Protein AF-A0A371CMM4-F1 (afdb_monomer_lite)

Foldseek 3Di:
DVCVVPVDDPPCVPPDDFQDWDWDAQPPDPPPDDRTDTDTFHGPDPVDNDTD

InterPro domains:
  IPR057670 Retroviral polymerase, SH3-like domain [PF25597] (22-52)

Organism: NCBI:txid2498619

Radius of gyration: 15.77 Å; chains: 1; bounding box: 22×33×40 Å

Structure (mmCIF, N/CA/C/O backbone):
data_AF-A0A371CMM4-F1
#
_entry.id   AF-A0A371CMM4-F1
#
loop_
_atom_site.group_PDB
_atom_site.id
_atom_site.type_symbol
_atom_site.label_atom_id
_atom_site.label_alt_id
_atom_site.label_comp_id
_atom_site.label_asym_id
_atom_site.label_entity_id
_atom_site.label_seq_id
_atom_site.pdbx_PDB_ins_code
_atom_site.Cartn_x
_atom_site.Cartn_y
_atom_site.Cartn_z
_atom_site.occupancy
_atom_site.B_iso_or_equiv
_atom_site.auth_seq_id
_atom_site.auth_comp_id
_atom_site.auth_asym_id
_atom_site.auth_atom_id
_atom_site.pdbx_PDB_model_num
ATOM 1 N N . PRO A 1 1 ? -7.979 -18.598 13.553 1.00 57.53 1 PRO A N 1
ATOM 2 C CA . PRO A 1 1 ? -8.424 -17.179 13.516 1.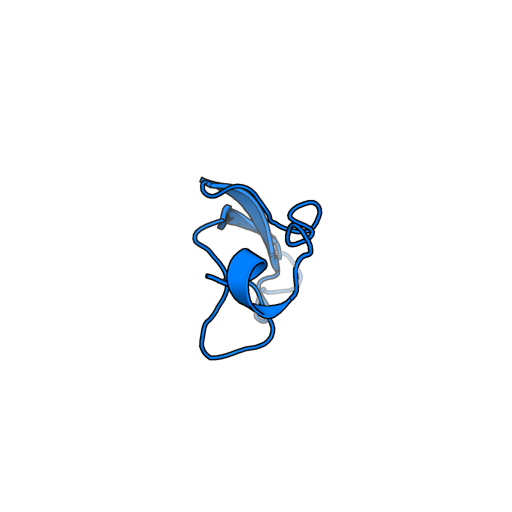00 57.53 1 PRO A CA 1
ATOM 3 C C . PRO A 1 1 ? -7.493 -16.312 14.375 1.00 57.53 1 PRO A C 1
ATOM 5 O O . PRO A 1 1 ? -7.165 -16.743 15.475 1.00 57.53 1 PRO A O 1
ATOM 8 N N . TYR A 1 2 ? -7.030 -15.156 13.878 1.00 63.88 2 TYR A N 1
ATOM 9 C CA . TYR A 1 2 ? -6.141 -14.235 14.618 1.00 63.88 2 TYR A CA 1
ATOM 10 C C . TYR A 1 2 ? -6.716 -13.894 16.004 1.00 63.88 2 TYR A C 1
ATOM 12 O O . TYR A 1 2 ? -6.033 -14.029 17.015 1.00 63.88 2 TYR A O 1
ATOM 20 N N . GLU A 1 3 ? -8.019 -13.628 16.052 1.00 70.62 3 GLU A N 1
ATOM 21 C CA . GLU A 1 3 ? -8.789 -13.348 17.271 1.00 70.62 3 GLU A CA 1
ATOM 22 C C . GLU A 1 3 ? -8.772 -14.515 18.270 1.00 70.62 3 GLU A C 1
ATOM 24 O O . GLU A 1 3 ? -8.605 -14.309 19.464 1.00 70.62 3 GLU A O 1
ATOM 29 N N . ALA A 1 4 ? -8.850 -15.764 17.798 1.00 67.94 4 ALA A N 1
ATOM 30 C CA . ALA A 1 4 ? -8.794 -16.942 18.669 1.00 67.94 4 ALA A CA 1
ATOM 31 C C . ALA A 1 4 ? -7.380 -17.231 19.210 1.00 67.94 4 ALA A C 1
ATOM 33 O O . ALA A 1 4 ? -7.224 -18.039 20.121 1.00 67.94 4 ALA A O 1
ATOM 34 N N . ARG A 1 5 ? -6.344 -16.614 18.621 1.00 67.31 5 ARG A N 1
ATOM 35 C CA . ARG A 1 5 ? -4.940 -16.797 19.012 1.00 67.31 5 ARG A CA 1
ATOM 36 C C . ARG A 1 5 ? -4.424 -15.665 19.898 1.00 67.31 5 ARG A C 1
ATOM 38 O O . ARG A 1 5 ? -3.622 -15.933 20.784 1.00 67.31 5 ARG A O 1
ATOM 45 N N . PHE A 1 6 ? -4.853 -14.431 19.642 1.00 73.44 6 PHE A N 1
ATOM 46 C CA . PHE A 1 6 ? -4.357 -13.238 20.332 1.00 73.44 6 PHE A CA 1
ATOM 47 C C . PHE A 1 6 ? -5.401 -12.587 21.247 1.00 73.44 6 PHE A C 1
ATOM 49 O O . PHE A 1 6 ? -5.037 -11.735 22.044 1.00 73.44 6 PHE A O 1
ATOM 56 N N . GLY A 1 7 ? -6.679 -12.978 21.163 1.00 75.25 7 GLY A N 1
ATOM 57 C CA . GLY A 1 7 ? -7.760 -12.403 21.977 1.00 75.25 7 GLY A CA 1
ATOM 58 C C . GLY A 1 7 ? -8.120 -10.957 21.619 1.00 75.25 7 GLY A C 1
ATOM 59 O O . GLY A 1 7 ? -9.065 -10.411 22.179 1.00 75.25 7 GLY A O 1
ATOM 60 N N . GLU A 1 8 ? -7.395 -10.350 20.679 1.00 71.56 8 GLU A N 1
ATOM 61 C CA . GLU A 1 8 ? -7.584 -8.978 20.229 1.00 71.56 8 GLU A CA 1
ATOM 62 C C . GLU A 1 8 ? -8.147 -8.942 18.809 1.00 71.56 8 GLU A C 1
ATOM 64 O O . GLU A 1 8 ? -7.752 -9.720 17.931 1.00 71.56 8 GLU A O 1
ATOM 69 N N . VAL A 1 9 ? -9.068 -8.002 18.590 1.00 70.44 9 VAL A N 1
ATOM 70 C CA . VAL A 1 9 ? -9.561 -7.674 17.253 1.00 70.44 9 VAL A CA 1
ATOM 71 C C . VAL A 1 9 ? -8.391 -7.067 16.476 1.00 70.44 9 VAL A C 1
ATOM 73 O O . VAL A 1 9 ? -7.787 -6.107 16.961 1.00 70.44 9 VAL A O 1
ATOM 76 N N . PRO A 1 10 ? -8.030 -7.611 15.301 1.00 68.94 10 PRO A N 1
ATOM 77 C CA . PRO A 1 10 ? -6.951 -7.050 14.505 1.00 68.94 10 PRO A CA 1
ATOM 78 C C . PRO A 1 10 ? -7.285 -5.603 14.140 1.00 68.94 10 PRO A C 1
ATOM 80 O O . PRO A 1 10 ? -8.411 -5.298 13.749 1.00 68.94 10 PRO A O 1
ATOM 83 N N . ASP A 1 11 ? -6.312 -4.705 14.267 1.00 68.69 11 ASP A N 1
ATOM 84 C CA . ASP A 1 11 ? -6.507 -3.313 13.881 1.00 68.69 11 ASP A CA 1
ATOM 85 C C . ASP A 1 11 ? -6.606 -3.205 12.353 1.00 68.69 11 ASP A C 1
ATOM 87 O O . ASP A 1 11 ? -5.618 -3.341 11.631 1.00 68.69 11 ASP A O 1
ATOM 91 N N . LEU A 1 12 ? -7.824 -2.988 11.856 1.00 66.75 12 LEU A N 1
ATOM 92 C CA . LEU A 1 12 ? -8.121 -2.870 10.428 1.00 66.75 12 LEU A CA 1
ATOM 93 C C . LEU A 1 12 ? -8.061 -1.419 9.925 1.00 66.75 12 LEU A C 1
ATOM 95 O O . LEU A 1 12 ? -8.402 -1.168 8.772 1.00 66.75 12 LEU A O 1
ATOM 99 N N . ARG A 1 13 ? -7.660 -0.446 10.755 1.00 64.12 13 ARG A N 1
ATOM 100 C CA . ARG A 1 13 ? -7.652 0.980 10.372 1.00 64.12 13 ARG A CA 1
ATOM 101 C C . ARG A 1 13 ? -6.630 1.309 9.284 1.00 64.12 13 ARG A C 1
ATOM 103 O O . ARG A 1 13 ? -6.892 2.182 8.464 1.00 64.12 13 ARG A O 1
ATOM 110 N N . ASP A 1 14 ? -5.522 0.572 9.239 1.00 61.78 14 ASP A N 1
ATOM 111 C CA . ASP A 1 14 ? -4.532 0.650 8.155 1.00 61.78 14 ASP A CA 1
ATOM 112 C C . ASP A 1 14 ? -4.892 -0.241 6.952 1.00 61.78 14 ASP A C 1
ATOM 114 O O . ASP A 1 14 ? -4.145 -0.299 5.966 1.00 61.78 14 ASP A O 1
ATOM 118 N N . LEU A 1 15 ? -6.038 -0.937 7.001 1.00 64.44 15 LEU A N 1
ATOM 119 C CA . LEU A 1 15 ? -6.505 -1.757 5.896 1.00 64.44 15 LEU A CA 1
ATOM 120 C C . LEU A 1 15 ? -7.165 -0.875 4.834 1.00 64.44 15 LEU A C 1
ATOM 122 O O . LEU A 1 15 ? -8.299 -0.416 4.987 1.00 64.44 15 LEU A O 1
ATOM 126 N N . HIS A 1 16 ? -6.466 -0.646 3.724 1.00 64.94 16 HIS A N 1
ATOM 127 C CA . HIS A 1 16 ? -7.078 0.011 2.579 1.00 64.94 16 HIS A CA 1
ATOM 128 C C . HIS A 1 16 ? -8.219 -0.869 2.051 1.00 64.94 16 HIS A C 1
ATOM 130 O O . HIS A 1 16 ? -8.053 -2.073 1.848 1.00 64.94 16 HIS A O 1
ATOM 136 N N . GLN A 1 17 ? -9.395 -0.275 1.831 1.00 67.62 17 GLN A N 1
ATOM 137 C CA . GLN A 1 17 ? -10.529 -1.020 1.290 1.00 67.62 17 GLN A CA 1
ATOM 138 C C . GLN A 1 17 ? -10.198 -1.535 -0.114 1.00 67.62 17 GLN A C 1
ATOM 140 O O . GLN A 1 17 ? -9.702 -0.790 -0.965 1.00 67.62 17 GLN A O 1
ATOM 145 N N . PHE A 1 18 ? -10.504 -2.809 -0.368 1.00 67.00 18 PHE A N 1
ATOM 146 C CA . PHE A 1 18 ? -10.403 -3.393 -1.702 1.00 67.00 18 PHE A CA 1
ATOM 147 C C . PHE A 1 18 ? -11.203 -2.551 -2.705 1.00 67.00 18 PHE A C 1
ATOM 149 O O . PHE A 1 18 ? -12.360 -2.208 -2.474 1.00 67.00 18 PHE A O 1
ATOM 156 N N . GLY A 1 19 ? -10.575 -2.196 -3.825 1.00 67.12 19 GLY A N 1
ATOM 157 C CA . GLY A 1 19 ? -11.180 -1.368 -4.867 1.00 67.12 19 GLY A CA 1
ATOM 158 C C . GLY A 1 19 ? -11.060 0.145 -4.661 1.00 67.12 19 GLY A C 1
ATOM 159 O O . GLY A 1 19 ? -11.465 0.891 -5.555 1.00 67.12 19 GLY A O 1
ATOM 160 N N . ALA A 1 20 ? -10.474 0.613 -3.555 1.00 77.19 20 ALA A N 1
ATOM 161 C CA . ALA A 1 20 ? -10.216 2.034 -3.338 1.00 77.19 20 ALA A CA 1
ATOM 162 C C . ALA A 1 20 ? -9.339 2.628 -4.454 1.00 77.19 20 ALA A C 1
ATOM 164 O O . ALA A 1 20 ? -8.419 1.979 -4.964 1.00 77.19 20 ALA A O 1
ATOM 165 N N . LYS A 1 21 ? -9.624 3.878 -4.834 1.00 78.00 21 LYS A N 1
ATOM 166 C CA . LYS A 1 21 ? -8.831 4.625 -5.816 1.00 78.00 21 LYS A CA 1
ATOM 167 C C . LYS A 1 21 ? -7.469 4.952 -5.208 1.00 78.00 21 LYS A C 1
ATOM 169 O O . LYS A 1 21 ? -7.385 5.718 -4.253 1.00 78.00 21 LYS A O 1
ATOM 174 N N . VAL A 1 22 ? -6.414 4.394 -5.790 1.00 79.00 22 VAL A N 1
ATOM 175 C CA . VAL A 1 22 ? -5.031 4.591 -5.344 1.00 79.00 22 VAL A CA 1
ATOM 176 C C . VAL A 1 22 ? -4.184 5.193 -6.454 1.00 79.00 22 VAL A C 1
ATOM 178 O O . VAL A 1 22 ? -4.452 5.022 -7.645 1.00 79.00 22 VAL A O 1
ATOM 181 N N . TRP A 1 23 ? -3.135 5.900 -6.048 1.00 77.00 23 TRP A N 1
ATOM 182 C CA . TRP A 1 23 ? -2.164 6.502 -6.950 1.00 77.00 23 TRP A CA 1
ATOM 183 C C . TRP A 1 23 ? -0.804 5.868 -6.706 1.00 77.00 23 TRP A C 1
ATOM 185 O O . TRP A 1 23 ? -0.208 6.044 -5.647 1.00 77.00 23 TRP A O 1
ATOM 195 N N . VAL A 1 24 ? -0.304 5.135 -7.697 1.00 76.94 24 VAL A N 1
ATOM 196 C CA . VAL A 1 24 ? 1.001 4.477 -7.614 1.00 76.94 24 VAL A CA 1
ATOM 197 C C . VAL A 1 24 ? 2.028 5.307 -8.367 1.00 76.94 24 VAL A C 1
ATOM 199 O O . VAL A 1 24 ? 1.796 5.741 -9.501 1.00 76.94 24 VAL A O 1
ATOM 202 N N . ARG A 1 25 ? 3.184 5.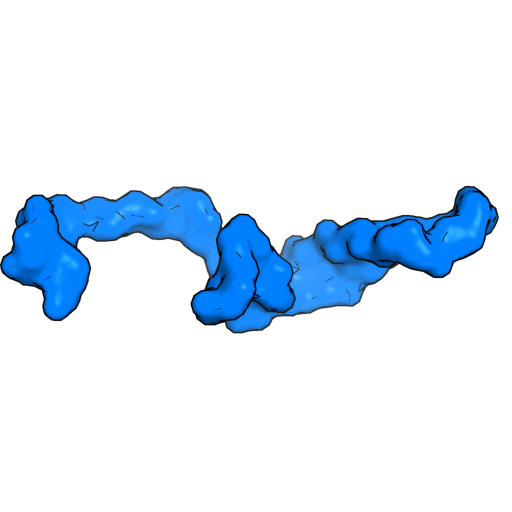532 -7.741 1.00 78.25 25 ARG A N 1
ATOM 203 C CA . ARG A 1 25 ? 4.299 6.224 -8.381 1.00 78.25 25 ARG A CA 1
ATOM 204 C C . ARG A 1 25 ? 4.964 5.303 -9.406 1.00 78.25 25 ARG A C 1
ATOM 206 O O . ARG A 1 25 ? 5.386 4.201 -9.085 1.00 78.25 25 ARG A O 1
ATOM 213 N N . LYS A 1 26 ? 5.109 5.782 -10.638 1.00 78.94 26 LYS A N 1
ATOM 214 C CA . LYS A 1 26 ? 5.910 5.146 -11.687 1.00 78.94 26 LYS A CA 1
ATOM 215 C C . LYS A 1 26 ? 7.385 5.463 -11.430 1.00 78.94 26 LYS A C 1
ATOM 217 O O . LYS A 1 26 ? 7.776 6.629 -11.493 1.00 78.94 26 LYS A O 1
ATOM 222 N N . GLU A 1 27 ? 8.200 4.449 -11.151 1.00 72.81 27 GLU A N 1
ATOM 223 C CA . GLU A 1 27 ? 9.634 4.637 -10.877 1.00 72.81 27 GLU A CA 1
ATOM 224 C C . GLU A 1 27 ? 10.416 5.126 -12.106 1.00 72.81 27 GLU A C 1
ATOM 226 O O . GLU A 1 27 ? 11.287 5.982 -11.977 1.00 72.81 27 GLU A O 1
ATOM 231 N N . HIS A 1 28 ? 10.029 4.690 -13.309 1.00 72.31 28 HIS A N 1
ATOM 232 C CA . HIS A 1 28 ? 10.722 5.003 -14.568 1.00 72.31 28 HIS A CA 1
ATOM 233 C C . HIS A 1 28 ? 9.965 5.985 -15.483 1.00 72.31 28 HIS A C 1
ATOM 235 O O . HIS A 1 28 ? 9.973 5.840 -16.703 1.00 72.31 28 HIS A O 1
ATOM 241 N N . ALA A 1 29 ? 9.277 6.986 -14.926 1.00 73.25 29 ALA A N 1
ATOM 242 C CA . ALA A 1 29 ? 8.589 7.992 -15.743 1.00 73.25 29 ALA A CA 1
ATOM 243 C C . ALA A 1 29 ? 9.530 9.153 -16.162 1.00 73.25 29 ALA A C 1
ATOM 245 O O . ALA A 1 29 ? 10.192 9.736 -15.293 1.00 73.25 29 ALA A O 1
ATOM 246 N N . PRO A 1 30 ? 9.575 9.536 -17.461 1.00 75.38 30 PRO A N 1
ATOM 247 C CA . PRO A 1 30 ? 10.368 10.671 -17.935 1.00 75.38 30 PRO A CA 1
ATOM 248 C C . PRO A 1 30 ? 9.947 11.984 -17.259 1.00 75.38 30 PRO A C 1
ATOM 250 O O . PRO A 1 30 ? 8.796 12.150 -16.864 1.00 75.38 30 PRO A O 1
ATOM 253 N N . LYS A 1 31 ? 10.879 12.941 -17.131 1.00 71.06 31 LYS A N 1
ATOM 254 C CA . LYS A 1 31 ? 10.729 14.158 -16.299 1.00 71.06 31 LYS A CA 1
ATOM 255 C C . LYS A 1 31 ? 9.481 14.996 -16.619 1.00 71.06 31 LYS A C 1
ATOM 257 O O . LYS A 1 31 ? 8.951 15.629 -15.712 1.00 71.06 31 LYS A O 1
ATOM 262 N N . MET A 1 32 ? 9.023 14.975 -17.872 1.00 78.44 32 MET A N 1
ATOM 263 C CA . MET A 1 32 ? 7.845 15.711 -18.350 1.00 78.44 32 MET A CA 1
ATOM 264 C C . MET A 1 32 ? 6.529 14.916 -18.317 1.00 78.44 32 MET A C 1
ATOM 266 O O . MET A 1 32 ? 5.489 15.478 -18.640 1.00 78.44 32 MET A O 1
ATOM 270 N N . GLN A 1 33 ? 6.532 13.632 -17.948 1.00 70.88 33 GLN A N 1
ATOM 271 C CA . GLN A 1 33 ? 5.307 12.830 -17.894 1.00 70.88 33 GLN A CA 1
ATOM 272 C C . GLN A 1 33 ? 4.793 12.643 -16.468 1.00 70.88 33 GLN A C 1
ATOM 274 O O . GLN A 1 33 ? 5.548 12.669 -15.494 1.00 70.88 33 GLN A O 1
ATOM 279 N N . SER A 1 34 ? 3.483 12.396 -16.357 1.00 72.19 34 SER A N 1
ATOM 280 C CA . SER A 1 34 ? 2.853 12.065 -15.083 1.00 72.19 34 SER A CA 1
ATOM 281 C C . SER A 1 34 ? 3.510 10.832 -14.460 1.00 72.19 34 SER A C 1
ATOM 283 O O . SER A 1 34 ? 3.491 9.725 -15.015 1.00 72.19 34 SER A O 1
ATOM 285 N N . LYS A 1 35 ? 4.073 11.045 -13.269 1.00 79.00 35 LYS A N 1
ATOM 286 C CA . LYS A 1 35 ? 4.697 10.011 -12.440 1.00 79.00 35 LYS A CA 1
ATOM 287 C C . LYS A 1 35 ? 3.679 9.247 -11.601 1.00 79.0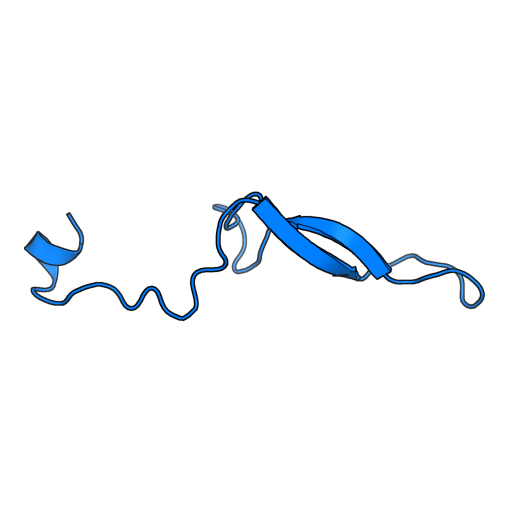0 35 LYS A C 1
ATOM 289 O O . LYS A 1 35 ? 4.076 8.335 -10.891 1.00 79.00 35 LYS A O 1
ATOM 294 N N . ALA A 1 36 ? 2.397 9.600 -11.669 1.00 78.75 36 ALA A N 1
ATOM 295 C CA . ALA A 1 36 ? 1.330 8.935 -10.938 1.00 78.75 36 ALA A CA 1
ATOM 296 C C . ALA A 1 36 ? 0.474 8.114 -11.909 1.00 78.75 36 ALA A C 1
ATOM 298 O O . ALA A 1 36 ? 0.088 8.589 -12.980 1.00 78.75 36 ALA A O 1
ATOM 299 N N . ARG A 1 37 ? 0.196 6.860 -11.552 1.00 78.50 37 ARG A N 1
ATOM 300 C CA . ARG A 1 37 ? -0.783 6.020 -12.240 1.00 78.50 37 ARG A CA 1
ATOM 301 C C . ARG A 1 37 ? -1.968 5.811 -11.315 1.00 78.50 37 ARG A C 1
ATOM 303 O O . ARG A 1 37 ? -1.787 5.333 -10.199 1.00 78.50 37 ARG A O 1
ATOM 310 N N . GLU A 1 38 ? -3.152 6.169 -11.792 1.00 81.81 38 GLU A N 1
ATOM 311 C CA . GLU A 1 38 ? -4.390 5.801 -11.118 1.00 81.81 38 GLU A CA 1
ATOM 312 C C . GLU A 1 38 ? -4.587 4.286 -11.229 1.00 81.81 38 GLU A C 1
ATOM 314 O O . GLU A 1 38 ? -4.364 3.690 -12.288 1.00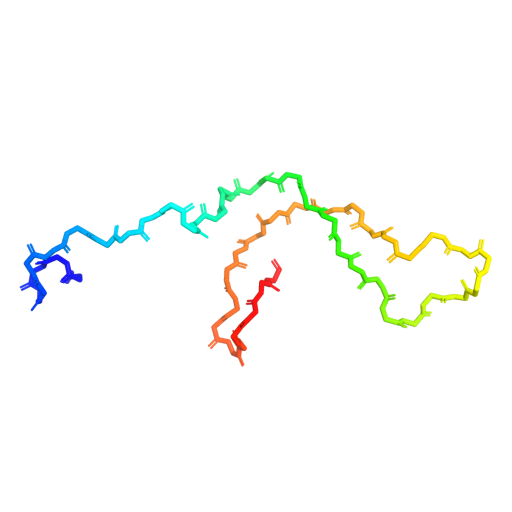 81.81 38 GLU A O 1
ATOM 319 N N . GLY A 1 39 ? -4.970 3.664 -10.124 1.00 78.12 39 GLY A N 1
ATOM 320 C CA . GLY A 1 39 ? -5.279 2.248 -10.038 1.00 78.12 39 GLY A CA 1
ATOM 321 C C . GLY A 1 39 ? -6.335 1.987 -8.976 1.00 78.12 39 GLY A C 1
ATOM 322 O O . GLY A 1 39 ? -6.775 2.891 -8.263 1.00 78.12 39 GLY A O 1
ATOM 323 N N . ARG A 1 40 ? -6.746 0.728 -8.875 1.00 78.38 40 ARG A N 1
ATOM 324 C CA . ARG A 1 40 ? -7.589 0.248 -7.783 1.00 78.38 40 ARG A CA 1
ATOM 325 C C . ARG A 1 40 ? -6.742 -0.603 -6.859 1.00 78.38 40 ARG A C 1
ATOM 327 O O . ARG A 1 40 ? -5.931 -1.384 -7.345 1.00 78.38 40 ARG A O 1
ATOM 334 N N . PHE A 1 41 ? -6.938 -0.440 -5.558 1.00 76.19 41 PHE A N 1
ATOM 335 C CA . PHE A 1 41 ? -6.271 -1.256 -4.556 1.00 76.19 41 PHE A CA 1
ATOM 336 C C . PHE A 1 41 ? -6.754 -2.706 -4.665 1.00 76.19 41 PHE A C 1
ATOM 338 O O . PHE A 1 41 ? -7.940 -2.968 -4.456 1.00 76.19 41 PHE A O 1
ATOM 345 N N . VAL A 1 42 ? -5.869 -3.634 -5.041 1.00 71.69 42 VAL A N 1
ATOM 346 C CA . VAL A 1 42 ? -6.225 -5.056 -5.208 1.00 71.69 42 VAL A CA 1
ATOM 347 C C . VAL A 1 42 ? -5.872 -5.860 -3.963 1.00 71.69 42 VAL A C 1
ATOM 349 O O . VAL A 1 42 ? -6.542 -6.849 -3.686 1.00 71.69 42 VAL A O 1
ATOM 352 N N . GLY A 1 43 ? -4.879 -5.426 -3.185 1.00 70.06 43 GLY A N 1
ATOM 353 C CA . GLY A 1 43 ? -4.595 -6.014 -1.885 1.00 70.06 43 GLY A CA 1
ATOM 354 C C . GLY A 1 43 ? -3.154 -5.835 -1.431 1.00 70.06 43 GLY A C 1
ATOM 355 O O . GLY A 1 43 ? -2.366 -5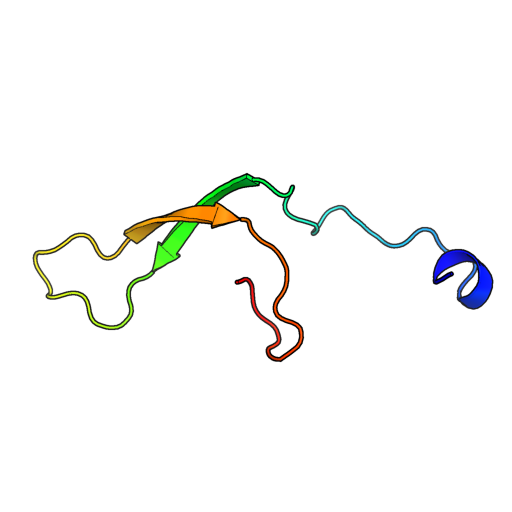.064 -1.982 1.00 70.06 43 GLY A O 1
ATOM 356 N N . TYR A 1 44 ? -2.821 -6.583 -0.390 1.00 66.00 44 TYR A N 1
ATOM 357 C CA . TYR A 1 44 ? -1.482 -6.645 0.172 1.00 66.00 44 TYR A CA 1
ATOM 358 C C . TYR A 1 44 ? -0.668 -7.693 -0.581 1.00 66.00 44 TYR A C 1
ATOM 360 O O . TYR A 1 44 ? -1.191 -8.731 -0.983 1.00 66.00 44 TYR A O 1
ATOM 368 N N . SER A 1 45 ? 0.607 -7.403 -0.817 1.00 65.06 45 SER A N 1
ATOM 369 C CA . SER A 1 45 ? 1.511 -8.367 -1.433 1.00 65.06 45 SER A CA 1
ATOM 370 C C . SER A 1 45 ? 1.896 -9.444 -0.418 1.00 65.06 45 SER A C 1
ATOM 372 O O . SER A 1 45 ? 2.420 -9.126 0.644 1.00 65.06 45 SER A O 1
ATOM 374 N N . ASP A 1 46 ? 1.724 -10.719 -0.768 1.00 60.09 46 ASP A N 1
ATOM 375 C CA . ASP A 1 46 ? 2.202 -11.842 0.056 1.00 60.09 46 ASP A CA 1
ATOM 376 C C . ASP A 1 46 ? 3.739 -11.968 0.051 1.00 60.09 46 ASP A C 1
ATOM 378 O O . ASP A 1 46 ? 4.331 -12.620 0.909 1.00 60.09 46 ASP A O 1
ATOM 382 N N . HIS A 1 47 ? 4.404 -11.332 -0.921 1.00 61.59 47 HIS A N 1
ATOM 383 C CA . HIS A 1 47 ? 5.840 -11.480 -1.178 1.00 61.59 47 HIS A CA 1
ATOM 384 C C . HIS A 1 47 ? 6.661 -10.222 -0.871 1.00 61.59 47 HIS A C 1
ATOM 386 O O . HIS A 1 47 ? 7.884 -10.231 -1.010 1.00 61.59 47 HIS A O 1
ATOM 392 N N . SER A 1 48 ? 6.023 -9.124 -0.466 1.00 62.00 48 SER A N 1
ATOM 393 C CA . SER A 1 48 ? 6.713 -7.886 -0.104 1.00 62.00 48 SER A CA 1
ATOM 394 C C . SER A 1 48 ? 5.950 -7.137 0.983 1.00 62.00 48 SER A C 1
ATOM 396 O O . SER A 1 48 ? 4.733 -7.223 1.068 1.00 62.00 48 SER A O 1
ATOM 398 N N . LYS A 1 49 ? 6.656 -6.347 1.803 1.00 57.12 49 LYS A N 1
ATOM 399 C CA . LYS A 1 49 ? 6.049 -5.461 2.819 1.00 57.12 49 LYS A CA 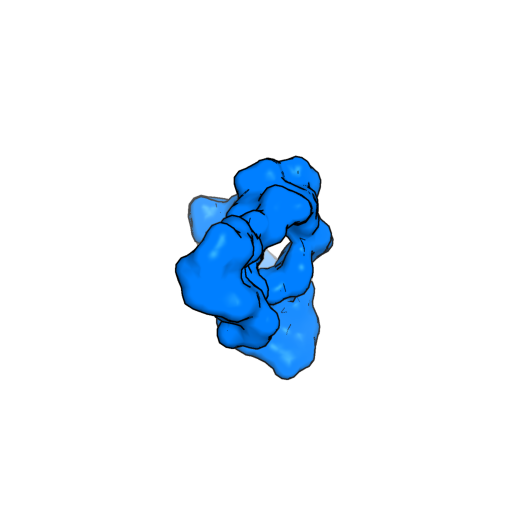1
ATOM 400 C C . LYS A 1 49 ? 5.332 -4.245 2.194 1.00 57.12 49 LYS A C 1
ATOM 402 O O . LYS A 1 49 ? 5.438 -3.136 2.707 1.00 57.12 49 LYS A O 1
ATOM 407 N N . GLY A 1 50 ? 4.688 -4.421 1.043 1.00 60.19 50 GLY A N 1
ATOM 408 C CA . GLY A 1 50 ? 4.102 -3.352 0.244 1.00 60.19 50 GLY A CA 1
ATOM 409 C C . GLY A 1 50 ? 2.733 -3.713 -0.324 1.00 60.19 50 GLY A C 1
ATOM 410 O O . GLY A 1 50 ? 2.268 -4.850 -0.255 1.00 60.19 50 GLY A O 1
ATOM 411 N N . TYR A 1 51 ? 2.092 -2.704 -0.895 1.00 60.41 51 TYR A N 1
ATOM 412 C CA . TYR A 1 51 ? 0.787 -2.791 -1.543 1.00 60.41 51 TYR A CA 1
ATOM 413 C C . TYR A 1 51 ? 0.935 -3.264 -2.998 1.00 60.41 51 TYR A C 1
ATOM 415 O O . TYR A 1 51 ? 1.911 -2.885 -3.654 1.00 60.41 51 TYR A O 1
ATOM 423 N N . ARG A 1 52 ? -0.009 -4.073 -3.502 1.00 55.81 52 ARG A N 1
ATOM 424 C CA . ARG A 1 52 ? -0.043 -4.537 -4.900 1.00 55.81 52 ARG A CA 1
ATOM 425 C C . ARG A 1 52 ? -1.173 -3.892 -5.701 1.00 55.81 52 ARG A C 1
ATOM 427 O O . ARG A 1 52 ? -2.306 -3.776 -5.178 1.00 55.81 52 ARG A O 1
#

Secondary structure (DSSP, 8-state):
-HHHHHSS----TT-PPTT-EEEEE-TT--TTS--EEEEE---B-SSSSSB-

Sequence (52 aa):
PYEARFGEVPDLRDLHQFGAKVWVRKEHAPKMQSKAREGRFVGYSDHSKGYR

pLDDT: mean 70.23, std 6.78, range [55.81, 81.81]